Protein AF-A0A6A4IID0-F1 (afdb_monomer_lite)

Radius of gyration: 14.89 Å; chains: 1; bounding box: 34×40×40 Å

Organism: NCBI:txid1447944

Secondary structure (DSSP, 8-state):
----TT----HHHHHHHHHHHHHHHHTTT-SSHHHHHHHHHHHHHHHHT-TTT-SSHHHHHHHS-HHHHHHHHHHHHHHHHHHHHHT---TTHHHHHHHH-TTTT-SS------TTT-SHHHHSS-HHHHHHHHHHTT-

pLDDT: mean 85.98, std 15.21, range [37.66, 97.25]

InterPro domains:
  IPR021858 Fungal transcription factor [PF11951] (11-139)

Foldseek 3Di:
DDDPPPDDDDLVLLVVLLVVLVVCVVVVNDDDNVVSLVSLLVNLCVQQPPVVCAVHNVRSLVPDDPSSNLSNLSSLVSQLVCLQVVLHQGPCLVSLCVQQPVVVVDDDDPVPCPPSSASCVPNVDGSNVSNVSNVVSPD

Structure (mmCIF, N/CA/C/O backbone):
data_AF-A0A6A4IID0-F1
#
_entry.id   AF-A0A6A4IID0-F1
#
loop_
_atom_site.group_PDB
_atom_site.id
_atom_site.type_symbol
_atom_site.label_atom_id
_atom_site.label_alt_id
_atom_site.label_comp_id
_atom_site.label_asym_id
_atom_site.label_entity_id
_atom_site.label_seq_id
_atom_site.pdbx_PDB_ins_code
_atom_site.Cartn_x
_atom_site.Cartn_y
_atom_site.Cartn_z
_atom_site.occupancy
_atom_site.B_iso_or_equiv
_atom_site.auth_seq_id
_atom_site.auth_comp_id
_atom_site.auth_asym_id
_atom_site.auth_atom_id
_atom_site.pdbx_PDB_model_num
ATOM 1 N N . MET A 1 1 ? -18.180 17.993 6.860 1.00 37.66 1 MET A N 1
ATOM 2 C CA . MET A 1 1 ? -17.936 16.806 6.016 1.00 37.66 1 MET A CA 1
ATOM 3 C C . MET A 1 1 ? -17.150 17.266 4.793 1.00 37.66 1 MET A C 1
ATOM 5 O O . MET A 1 1 ? -17.739 17.821 3.877 1.00 37.66 1 MET A O 1
ATOM 9 N N . PHE A 1 2 ? -15.818 17.179 4.827 1.00 42.00 2 PHE A N 1
ATOM 10 C CA . PHE A 1 2 ? -14.989 17.537 3.670 1.00 42.00 2 PHE A CA 1
ATOM 11 C C . PHE A 1 2 ? -14.948 16.333 2.725 1.00 42.00 2 PHE A C 1
ATOM 13 O O . PHE A 1 2 ? -14.475 15.268 3.105 1.00 42.00 2 PHE A O 1
ATOM 20 N N . SER A 1 3 ? -15.504 16.489 1.525 1.00 43.28 3 SER A N 1
ATOM 21 C CA . SER A 1 3 ? -15.478 15.467 0.479 1.00 43.28 3 SER A CA 1
ATOM 22 C C . SER A 1 3 ? -14.137 15.539 -0.251 1.00 43.28 3 SER A C 1
ATOM 24 O O . SER A 1 3 ? -13.834 16.557 -0.872 1.00 43.28 3 SER A O 1
ATOM 26 N N . PHE A 1 4 ? -13.338 14.471 -0.200 1.00 56.44 4 PHE A N 1
ATOM 27 C CA . PHE A 1 4 ? -12.119 14.303 -1.005 1.00 56.44 4 PHE A CA 1
ATOM 28 C C . PHE A 1 4 ? -12.450 13.989 -2.476 1.00 56.44 4 PHE A C 1
ATOM 30 O O . PHE A 1 4 ? -11.931 13.050 -3.077 1.00 56.44 4 PHE A O 1
ATOM 37 N N . GLY A 1 5 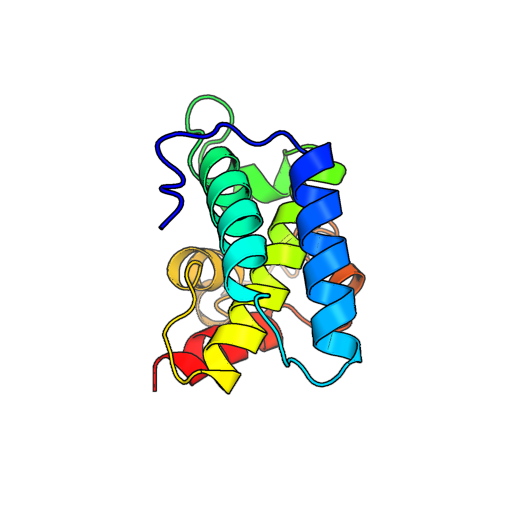? -13.359 14.758 -3.076 1.00 40.94 5 GLY A N 1
ATOM 38 C CA . GLY A 1 5 ? -13.707 14.617 -4.485 1.00 40.94 5 GLY A CA 1
ATOM 39 C C . GLY A 1 5 ? -12.483 14.867 -5.369 1.00 40.94 5 GLY A C 1
ATOM 40 O O . GLY A 1 5 ? -11.940 15.967 -5.356 1.00 40.94 5 GLY A O 1
ATOM 41 N N . LYS A 1 6 ? -12.055 13.840 -6.122 1.00 47.81 6 LYS A N 1
ATOM 42 C CA . LYS A 1 6 ? -11.009 13.872 -7.172 1.00 47.81 6 LYS A CA 1
ATOM 43 C C . LYS A 1 6 ? -9.793 14.767 -6.857 1.00 47.81 6 LYS A C 1
ATOM 45 O O . LYS A 1 6 ? -9.300 15.474 -7.735 1.00 47.81 6 LYS A O 1
ATOM 50 N N . GLN A 1 7 ? -9.273 14.740 -5.631 1.00 58.44 7 GLN A N 1
ATOM 51 C CA . GLN A 1 7 ? -8.002 15.406 -5.349 1.00 58.44 7 GLN A CA 1
ATOM 52 C C . GLN A 1 7 ? -6.852 14.538 -5.866 1.00 58.44 7 GLN A C 1
ATOM 54 O O . GLN A 1 7 ? -6.641 13.414 -5.416 1.00 58.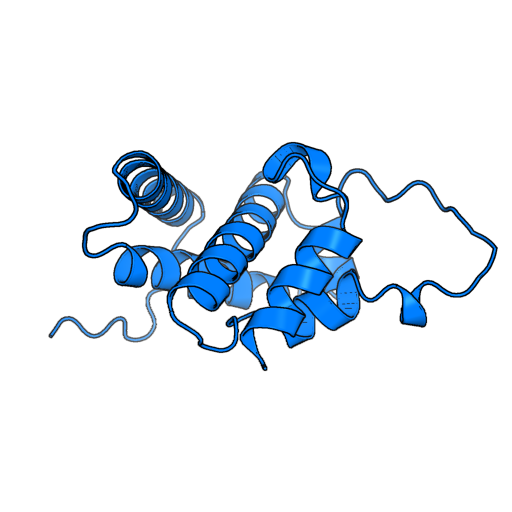44 7 GLN A O 1
ATOM 59 N N . ARG A 1 8 ? -6.119 15.061 -6.855 1.00 67.88 8 ARG A N 1
ATOM 60 C CA . ARG A 1 8 ? -4.809 14.528 -7.234 1.00 67.88 8 ARG A CA 1
ATOM 61 C C . ARG A 1 8 ? -3.809 14.977 -6.176 1.00 67.88 8 ARG A C 1
ATOM 63 O O . ARG A 1 8 ? -3.410 16.138 -6.164 1.00 67.88 8 ARG A O 1
ATOM 70 N N . PHE A 1 9 ? -3.443 14.068 -5.284 1.00 84.12 9 PHE A N 1
ATOM 71 C CA . PHE A 1 9 ? -2.345 14.285 -4.350 1.00 84.12 9 PHE A CA 1
ATOM 72 C C . PHE A 1 9 ? -1.011 14.082 -5.068 1.00 84.12 9 PHE A C 1
ATOM 74 O O . PHE A 1 9 ? -0.909 13.234 -5.956 1.00 84.12 9 PHE A O 1
ATOM 81 N N . ASN A 1 10 ? -0.006 14.875 -4.706 1.00 91.00 10 ASN A N 1
ATOM 82 C CA . ASN A 1 10 ? 1.370 14.632 -5.122 1.00 91.00 10 ASN A CA 1
ATOM 83 C C . ASN A 1 10 ? 2.088 13.748 -4.087 1.00 91.00 10 ASN A C 1
ATOM 85 O O . ASN A 1 10 ? 1.547 13.408 -3.030 1.00 91.00 10 ASN A O 1
ATOM 89 N N . ASP A 1 11 ? 3.306 13.355 -4.423 1.00 91.31 11 ASP A N 1
ATOM 90 C CA . ASP A 1 11 ? 4.191 12.550 -3.586 1.00 91.31 11 ASP A CA 1
ATOM 91 C C . ASP A 1 11 ? 4.525 13.231 -2.247 1.00 91.31 11 ASP A C 1
ATOM 93 O O . ASP A 1 11 ? 4.466 12.580 -1.207 1.00 91.31 11 ASP A O 1
ATOM 97 N N . ASP A 1 12 ? 4.809 14.537 -2.242 1.00 93.19 12 ASP A N 1
ATOM 98 C CA . ASP A 1 12 ? 5.132 15.303 -1.026 1.00 93.19 12 ASP A CA 1
ATOM 99 C C . ASP A 1 12 ? 3.973 15.352 -0.025 1.00 93.19 12 ASP A C 1
ATOM 101 O O . ASP A 1 12 ? 4.151 15.057 1.158 1.00 93.19 12 ASP A O 1
ATOM 105 N N . ALA A 1 13 ? 2.765 15.680 -0.490 1.00 92.44 13 ALA A N 1
ATOM 106 C CA . ALA A 1 13 ? 1.576 15.697 0.357 1.00 92.44 13 ALA A CA 1
ATOM 107 C C . ALA A 1 13 ? 1.265 14.299 0.905 1.00 92.44 13 ALA A C 1
ATOM 109 O O . ALA A 1 13 ? 0.836 14.158 2.050 1.00 92.44 13 ALA A O 1
ATOM 110 N N . THR A 1 14 ? 1.517 13.262 0.105 1.00 94.56 14 THR A N 1
ATOM 111 C CA . THR A 1 14 ? 1.307 11.878 0.528 1.00 94.56 14 THR A CA 1
ATOM 112 C C . THR A 1 14 ? 2.330 11.444 1.580 1.00 94.56 14 THR A C 1
ATOM 114 O O . THR A 1 14 ? 1.951 10.834 2.576 1.00 94.56 14 THR A O 1
ATOM 117 N N . LEU A 1 15 ? 3.606 11.814 1.438 1.00 94.94 15 LEU A N 1
ATOM 118 C CA . LEU A 1 15 ? 4.619 11.582 2.476 1.00 94.94 15 LEU A CA 1
ATOM 119 C C . LEU A 1 15 ? 4.308 12.321 3.778 1.00 94.94 15 LEU A C 1
ATOM 121 O O . LEU A 1 15 ? 4.499 11.764 4.862 1.00 94.94 15 LEU A O 1
ATOM 125 N N . ALA A 1 16 ? 3.803 13.553 3.685 1.00 95.50 16 ALA A N 1
ATOM 126 C CA . ALA A 1 16 ? 3.347 14.292 4.856 1.00 95.50 16 ALA A CA 1
ATOM 127 C C . ALA A 1 16 ? 2.195 13.548 5.551 1.00 95.50 16 ALA A C 1
ATOM 129 O O . ALA A 1 16 ? 2.230 13.369 6.767 1.00 95.50 16 ALA A O 1
ATOM 130 N N . ALA A 1 17 ? 1.224 13.034 4.788 1.00 95.19 17 ALA A N 1
ATOM 131 C CA . ALA A 1 17 ? 0.132 12.227 5.329 1.00 95.19 17 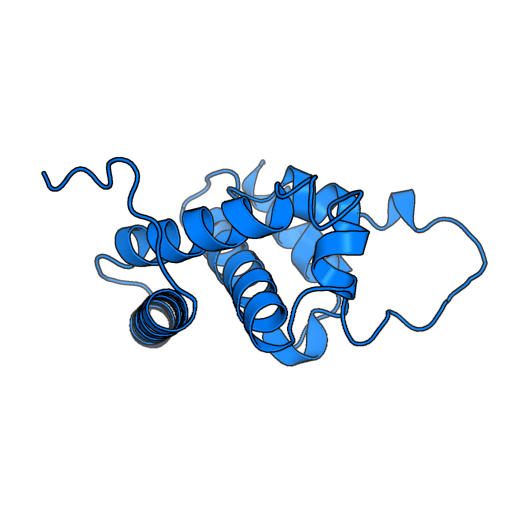ALA A CA 1
ATOM 132 C C . ALA A 1 17 ? 0.640 10.943 6.011 1.00 95.19 17 ALA A C 1
ATOM 134 O O . ALA A 1 17 ? 0.237 10.659 7.135 1.00 95.19 17 ALA A O 1
ATOM 135 N N . LEU A 1 18 ? 1.571 10.209 5.389 1.00 95.69 18 LEU A N 1
ATOM 136 C CA . LEU A 1 18 ? 2.190 9.022 5.995 1.00 95.69 18 LEU A CA 1
ATOM 137 C C . LEU A 1 18 ? 2.929 9.357 7.294 1.00 95.69 18 LEU A C 1
ATOM 139 O O . LEU A 1 18 ? 2.819 8.622 8.270 1.00 95.69 18 LEU A O 1
ATOM 143 N N . THR A 1 19 ? 3.632 10.490 7.339 1.00 94.75 19 THR A N 1
ATOM 144 C CA . THR A 1 19 ? 4.286 10.968 8.565 1.00 94.75 19 THR A CA 1
ATOM 145 C C . THR A 1 19 ? 3.268 11.222 9.675 1.00 94.75 19 THR A C 1
ATOM 147 O O . THR A 1 19 ? 3.480 10.803 10.809 1.00 94.75 19 THR A O 1
ATOM 150 N N . VAL A 1 20 ? 2.136 11.855 9.354 1.00 94.12 20 VAL A N 1
ATOM 151 C CA . VAL A 1 20 ? 1.053 12.082 10.321 1.00 94.12 20 VAL A CA 1
ATOM 152 C C . VAL A 1 20 ? 0.480 10.754 10.831 1.00 94.12 20 VAL A C 1
ATOM 154 O O . VAL A 1 20 ? 0.299 10.597 12.037 1.00 94.12 20 VAL A O 1
ATOM 157 N N . ILE A 1 21 ? 0.264 9.762 9.962 1.00 93.62 21 ILE A N 1
ATOM 158 C CA . ILE A 1 21 ? -0.177 8.421 10.391 1.00 93.62 21 ILE A CA 1
ATOM 159 C C . ILE A 1 21 ? 0.834 7.804 11.362 1.00 93.62 21 ILE A C 1
ATOM 161 O O . ILE A 1 21 ? 0.428 7.310 12.411 1.00 93.62 21 ILE A O 1
ATOM 165 N N . SER A 1 22 ? 2.137 7.886 11.068 1.00 91.62 22 SER A N 1
ATOM 166 C CA . SER A 1 22 ? 3.188 7.403 11.973 1.00 91.62 22 SER A CA 1
ATOM 167 C C . SER A 1 22 ? 3.096 8.048 13.355 1.00 91.62 22 SER A C 1
ATOM 169 O O . SER A 1 22 ? 3.235 7.352 14.356 1.00 91.62 22 SER A O 1
ATOM 171 N N . THR A 1 23 ? 2.830 9.359 13.433 1.00 92.38 23 THR A N 1
ATOM 172 C CA . THR A 1 23 ? 2.685 10.036 14.734 1.00 92.38 23 THR A CA 1
ATOM 173 C C . THR A 1 23 ? 1.520 9.478 15.547 1.00 92.38 23 THR A C 1
ATOM 175 O O . THR A 1 23 ? 1.702 9.193 16.725 1.00 92.38 23 THR A O 1
ATOM 178 N N . PHE A 1 24 ? 0.368 9.223 14.915 1.00 91.12 24 PHE A N 1
ATOM 179 C CA . PHE A 1 24 ? -0.761 8.578 15.587 1.00 91.12 24 PHE A CA 1
ATOM 180 C C . PHE A 1 24 ? -0.449 7.138 15.988 1.00 91.12 24 PHE A C 1
ATOM 182 O O . PHE A 1 24 ? -0.781 6.736 17.096 1.00 91.12 24 PHE A O 1
ATOM 189 N N . LEU A 1 25 ? 0.208 6.361 15.121 1.00 86.00 25 LEU A N 1
ATOM 190 C CA . LEU A 1 25 ? 0.580 4.975 15.412 1.00 86.00 25 LEU A CA 1
ATOM 191 C C . LEU A 1 25 ? 1.479 4.882 16.654 1.00 86.00 25 LEU A C 1
ATOM 193 O O . LEU A 1 25 ? 1.243 4.039 17.518 1.00 86.00 25 LEU A O 1
ATOM 197 N N . PHE A 1 26 ? 2.478 5.763 16.765 1.00 83.62 26 PHE A N 1
ATOM 198 C CA . PHE A 1 26 ? 3.373 5.806 17.924 1.00 83.62 26 PHE A CA 1
ATOM 199 C C . PHE A 1 26 ? 2.712 6.357 19.193 1.00 83.62 26 PHE A C 1
ATOM 201 O O . PHE A 1 26 ? 3.172 6.041 20.287 1.00 83.62 26 PHE A O 1
ATOM 208 N N . ASP A 1 27 ? 1.611 7.100 19.064 1.00 87.12 27 ASP A N 1
ATOM 209 C CA . ASP A 1 27 ? 0.774 7.567 20.179 1.00 87.12 27 ASP A CA 1
ATOM 210 C C . ASP A 1 27 ? -0.377 6.589 20.512 1.00 87.12 27 ASP A C 1
ATOM 212 O O . ASP A 1 27 ? -1.408 6.951 21.076 1.00 87.12 27 ASP A O 1
ATOM 216 N N . GLY A 1 28 ? -0.238 5.312 20.132 1.00 82.38 28 GLY A N 1
ATOM 217 C CA . GLY A 1 28 ? -1.212 4.261 20.449 1.00 82.38 28 GLY A CA 1
ATOM 218 C C . GLY A 1 28 ? -2.409 4.172 19.496 1.00 82.38 28 GLY A C 1
ATOM 219 O O . GLY A 1 28 ? -3.385 3.488 19.799 1.00 82.38 28 GLY A O 1
ATOM 220 N N . GLY A 1 29 ? -2.350 4.833 18.340 1.00 80.75 29 GLY A N 1
ATOM 221 C CA . GLY A 1 29 ? -3.326 4.706 17.254 1.00 80.75 29 GLY A CA 1
ATOM 222 C C . GLY A 1 29 ? -4.624 5.494 17.451 1.00 80.75 29 GLY A C 1
ATOM 223 O O . GLY A 1 29 ? -5.598 5.248 16.736 1.00 80.75 29 GLY A O 1
ATOM 224 N N . GLN A 1 30 ? -4.670 6.430 18.402 1.00 82.38 30 GLN A N 1
ATOM 225 C CA . GLN A 1 30 ? -5.836 7.291 18.612 1.00 82.38 30 GLN A CA 1
ATOM 226 C C . GLN A 1 30 ? -5.772 8.543 17.732 1.00 82.38 30 GLN A C 1
ATOM 228 O O . GLN A 1 30 ? -4.717 9.144 17.586 1.00 82.38 30 GLN A O 1
ATOM 233 N N . GLY A 1 31 ? -6.906 8.960 17.161 1.00 85.88 31 GLY A N 1
ATOM 234 C CA . GLY A 1 31 ? -7.010 10.172 16.340 1.00 85.88 31 GLY A CA 1
ATOM 235 C C . GLY A 1 31 ? -7.603 9.923 14.953 1.00 85.88 31 GLY A C 1
ATOM 236 O O . GLY A 1 31 ? -8.062 8.827 14.648 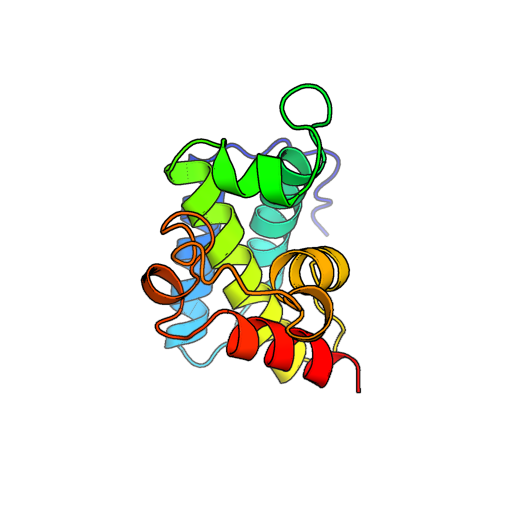1.00 85.88 31 GLY A O 1
ATOM 237 N N . ASP A 1 32 ? -7.595 10.958 14.110 1.00 88.50 32 ASP A N 1
ATOM 238 C CA . ASP A 1 32 ? -8.167 10.944 12.749 1.00 88.50 32 ASP A CA 1
ATOM 239 C C . ASP A 1 32 ? -7.154 10.423 11.710 1.00 88.50 32 ASP A C 1
ATOM 241 O O . ASP A 1 32 ? -6.931 11.028 10.658 1.00 88.50 32 ASP A O 1
ATOM 245 N N . TRP A 1 33 ? -6.466 9.320 12.020 1.00 92.44 33 TRP A N 1
ATOM 246 C CA . TRP A 1 33 ? -5.463 8.734 11.125 1.00 92.44 33 TRP A CA 1
ATOM 247 C C . TRP A 1 33 ? -6.092 8.164 9.848 1.00 92.44 33 TRP A C 1
ATOM 249 O O . TRP A 1 33 ? -5.440 8.173 8.802 1.00 92.44 33 TRP A O 1
ATOM 259 N N . GLN A 1 34 ? -7.360 7.728 9.889 1.00 92.50 34 GLN A N 1
ATOM 260 C CA . GLN A 1 34 ? -8.061 7.147 8.735 1.00 92.50 34 GLN A CA 1
ATOM 261 C C . GLN A 1 34 ? -8.104 8.125 7.561 1.00 92.50 34 GLN A C 1
ATOM 263 O O . GLN A 1 34 ? -7.889 7.744 6.409 1.00 92.50 34 GLN A O 1
ATOM 268 N N . ARG A 1 35 ? -8.340 9.407 7.856 1.00 92.62 35 ARG A N 1
ATOM 269 C CA . ARG A 1 35 ? -8.367 10.472 6.857 1.00 92.62 35 ARG A CA 1
ATOM 270 C C . ARG A 1 35 ? -7.045 10.588 6.101 1.00 92.62 35 ARG A C 1
ATOM 272 O O . ARG A 1 35 ? -7.041 10.774 4.885 1.00 92.62 35 ARG A O 1
ATOM 279 N N . TRP A 1 36 ? -5.930 10.489 6.814 1.00 94.69 36 TRP A N 1
ATOM 280 C CA . TRP A 1 36 ? -4.594 10.572 6.228 1.00 94.69 36 TRP A CA 1
ATOM 281 C C . TRP A 1 36 ? -4.227 9.290 5.486 1.00 94.69 36 TRP A C 1
ATOM 283 O O . TRP A 1 36 ? -3.640 9.359 4.406 1.00 94.69 36 TRP A O 1
ATOM 293 N N . LEU A 1 37 ? -4.653 8.129 5.995 1.00 95.25 37 LEU A N 1
ATOM 294 C CA . LEU A 1 37 ? -4.502 6.860 5.288 1.00 95.25 37 LEU A CA 1
ATOM 295 C C . LEU A 1 37 ? -5.229 6.892 3.942 1.00 95.25 37 LEU A C 1
ATOM 297 O O . LEU A 1 37 ? -4.669 6.462 2.939 1.00 95.25 37 LEU A O 1
ATOM 301 N N . GLN A 1 38 ? -6.422 7.485 3.880 1.00 94.94 38 GLN A N 1
ATOM 302 C CA . GLN A 1 38 ? -7.172 7.613 2.631 1.00 94.94 38 GLN A CA 1
ATOM 303 C C . GLN A 1 38 ? -6.410 8.409 1.555 1.00 94.94 38 GLN A C 1
ATOM 305 O O . GLN A 1 38 ? -6.471 8.053 0.378 1.00 94.94 38 GLN A O 1
ATOM 310 N N . VAL A 1 39 ? -5.660 9.450 1.936 1.00 95.31 39 VAL A N 1
ATOM 311 C CA . VAL A 1 39 ? -4.801 10.212 1.007 1.00 95.31 39 VAL A CA 1
ATOM 312 C C . VAL A 1 39 ? -3.754 9.294 0.376 1.00 95.31 39 VAL A C 1
ATOM 314 O O . VAL A 1 39 ? -3.613 9.262 -0.849 1.00 95.31 39 VAL A O 1
ATOM 317 N N . ALA A 1 40 ? -3.071 8.506 1.208 1.00 96.56 40 ALA A N 1
ATOM 318 C CA . ALA A 1 40 ? -2.057 7.562 0.760 1.00 96.56 40 ALA A CA 1
ATOM 319 C C . ALA A 1 40 ? -2.652 6.439 -0.102 1.00 96.56 40 ALA A C 1
ATOM 321 O O . ALA A 1 40 ? -2.131 6.150 -1.177 1.00 96.56 40 ALA A O 1
ATOM 322 N N . VAL A 1 41 ? -3.811 5.899 0.287 1.00 96.19 41 VAL A N 1
ATOM 323 C CA . VAL A 1 41 ? -4.550 4.891 -0.487 1.00 96.19 41 VAL A CA 1
ATOM 324 C C . VAL A 1 41 ? -4.900 5.407 -1.884 1.00 96.19 41 VAL A C 1
ATOM 326 O O . VAL A 1 41 ? -4.692 4.701 -2.871 1.00 96.19 41 VAL A O 1
ATOM 329 N N . ILE A 1 42 ? -5.415 6.636 -1.998 1.00 95.75 42 ILE A N 1
ATOM 330 C CA . ILE A 1 42 ? -5.768 7.241 -3.292 1.00 95.75 42 ILE A CA 1
ATOM 331 C C . ILE A 1 42 ? -4.517 7.415 -4.158 1.00 95.75 42 ILE A C 1
ATOM 333 O O . ILE A 1 42 ? -4.528 7.056 -5.336 1.00 95.75 42 ILE A O 1
ATOM 337 N N . TYR A 1 43 ? -3.437 7.949 -3.588 1.00 96.12 43 TYR A N 1
ATOM 338 C CA . TYR A 1 43 ? -2.188 8.166 -4.311 1.00 96.12 43 TYR A CA 1
ATOM 339 C C . TYR A 1 43 ? -1.575 6.851 -4.814 1.00 96.12 43 TYR A C 1
ATOM 341 O O . TYR A 1 43 ? -1.295 6.720 -6.006 1.00 96.12 43 TYR A O 1
ATOM 349 N N . SER A 1 44 ? -1.442 5.847 -3.943 1.00 97.25 44 SER A N 1
ATOM 350 C CA . SER A 1 44 ? -0.904 4.534 -4.307 1.00 97.25 44 SER A CA 1
ATOM 351 C C . SER A 1 44 ? -1.768 3.830 -5.351 1.00 97.25 44 SER A C 1
ATOM 353 O O . SER A 1 44 ? -1.226 3.287 -6.312 1.00 97.25 44 SER A O 1
ATOM 355 N N . ASN A 1 45 ? -3.100 3.902 -5.244 1.00 96.50 45 ASN A N 1
ATOM 356 C CA . ASN A 1 45 ? -3.996 3.354 -6.266 1.00 96.50 45 ASN A CA 1
ATOM 357 C C . ASN A 1 45 ? -3.837 4.035 -7.627 1.00 96.50 45 ASN A C 1
ATOM 359 O O . ASN A 1 45 ? -3.934 3.357 -8.648 1.00 96.50 45 ASN A O 1
ATOM 363 N N . ASN A 1 46 ? -3.584 5.346 -7.672 1.00 95.44 46 ASN A N 1
ATOM 364 C CA . ASN A 1 46 ? -3.361 6.037 -8.943 1.00 95.44 46 ASN A CA 1
ATOM 365 C C . ASN A 1 46 ? -2.113 5.512 -9.663 1.00 95.44 46 ASN A C 1
ATOM 367 O O . ASN A 1 46 ? -2.140 5.381 -10.880 1.00 95.44 46 ASN A O 1
ATOM 371 N N . ILE A 1 47 ? -1.050 5.181 -8.925 1.00 96.12 47 ILE A N 1
ATOM 372 C CA . ILE A 1 47 ? 0.184 4.629 -9.503 1.00 96.12 47 ILE A CA 1
ATOM 373 C C . ILE A 1 47 ? -0.017 3.166 -9.895 1.00 96.12 47 ILE A C 1
ATOM 375 O O . ILE A 1 47 ? 0.257 2.784 -11.030 1.00 96.12 47 ILE A O 1
ATOM 379 N N . LEU A 1 48 ? -0.544 2.353 -8.976 1.00 96.44 48 LEU A N 1
ATOM 380 C CA . LEU A 1 48 ? -0.741 0.915 -9.177 1.00 96.44 48 LEU A CA 1
ATOM 381 C C . LEU A 1 48 ? -1.701 0.601 -10.329 1.00 96.44 48 LEU A C 1
ATOM 383 O O . LEU A 1 48 ? -1.591 -0.465 -10.932 1.00 96.44 48 LEU A O 1
ATOM 387 N N . ASN A 1 49 ? -2.634 1.502 -10.646 1.00 96.00 49 ASN A N 1
ATOM 388 C CA . ASN A 1 49 ? -3.591 1.343 -11.742 1.00 96.00 49 ASN A CA 1
ATOM 389 C C . ASN A 1 49 ? -3.217 2.133 -13.011 1.00 96.00 49 ASN A C 1
ATOM 391 O O . ASN A 1 49 ? -3.991 2.120 -13.970 1.00 96.00 49 ASN A O 1
ATOM 395 N N . ASP A 1 50 ? -2.055 2.797 -13.065 1.00 95.31 50 ASP A N 1
ATOM 396 C CA . ASP A 1 50 ? -1.609 3.508 -14.269 1.00 95.31 50 ASP A CA 1
ATOM 397 C C . ASP A 1 50 ? -1.098 2.528 -15.334 1.00 95.31 50 ASP A C 1
ATOM 399 O O . ASP A 1 50 ? 0.095 2.238 -15.445 1.00 95.31 50 ASP A O 1
ATOM 403 N N . ARG A 1 51 ? -2.031 2.022 -16.147 1.00 95.19 51 ARG A N 1
ATOM 404 C CA . ARG A 1 51 ? -1.747 1.085 -17.244 1.00 95.19 51 ARG A CA 1
ATOM 405 C C . ARG A 1 51 ? -1.031 1.715 -18.440 1.00 95.19 51 ARG A C 1
ATOM 407 O O . ARG A 1 51 ? -0.606 0.986 -19.329 1.00 95.19 51 ARG A O 1
ATOM 414 N N . ASN A 1 52 ? -0.878 3.043 -18.471 1.00 96.62 52 ASN A N 1
ATOM 415 C CA . ASN A 1 52 ? -0.056 3.703 -19.487 1.00 96.62 52 ASN A CA 1
ATOM 416 C C . ASN A 1 52 ? 1.430 3.661 -19.111 1.00 96.62 52 ASN A C 1
ATOM 418 O O . ASN A 1 52 ? 2.279 3.658 -19.999 1.00 96.62 52 ASN A O 1
ATOM 422 N N . ARG A 1 53 ? 1.739 3.650 -17.805 1.00 96.06 53 ARG A N 1
ATOM 423 C CA . ARG A 1 53 ? 3.110 3.569 -17.278 1.00 96.06 53 ARG A CA 1
ATOM 424 C C . ARG A 1 53 ? 3.560 2.133 -17.021 1.00 96.06 53 ARG A C 1
ATOM 426 O O . ARG A 1 53 ? 4.730 1.841 -17.242 1.00 96.06 53 ARG A O 1
ATOM 433 N N . PHE A 1 54 ? 2.658 1.267 -16.553 1.00 96.75 54 PHE A N 1
ATOM 434 C CA . PHE A 1 54 ? 3.004 -0.066 -16.052 1.00 96.75 54 PHE A CA 1
ATOM 435 C C . PHE A 1 54 ? 2.032 -1.141 -16.529 1.00 96.75 54 PHE A C 1
ATOM 437 O O . PHE A 1 54 ? 0.822 -0.926 -16.608 1.00 96.75 54 PHE A O 1
ATOM 444 N N . ARG A 1 55 ? 2.548 -2.339 -16.793 1.00 94.19 55 ARG A N 1
ATOM 445 C CA . ARG A 1 55 ? 1.763 -3.478 -17.278 1.00 94.19 55 ARG A CA 1
ATOM 446 C C . ARG A 1 55 ? 0.812 -4.033 -16.216 1.00 94.19 55 ARG A C 1
ATOM 448 O O . ARG A 1 55 ? -0.353 -4.300 -16.510 1.00 94.19 55 ARG A O 1
ATOM 455 N N . ASP A 1 56 ? 1.307 -4.222 -15.000 1.00 93.19 56 ASP A N 1
ATOM 456 C CA . ASP A 1 56 ? 0.584 -4.815 -13.874 1.00 93.19 56 ASP A CA 1
ATOM 457 C C . ASP A 1 56 ? 1.097 -4.259 -12.531 1.00 93.19 56 ASP A C 1
ATOM 459 O O . ASP A 1 56 ? 1.879 -3.308 -12.499 1.00 93.19 56 ASP A O 1
ATOM 463 N N . TYR A 1 57 ? 0.607 -4.799 -11.410 1.00 93.81 57 TYR A N 1
ATOM 464 C CA . TYR A 1 57 ? 0.990 -4.329 -10.077 1.00 93.81 57 TYR A CA 1
ATOM 465 C C . TYR A 1 57 ? 2.449 -4.627 -9.732 1.00 93.81 57 TYR A C 1
ATOM 467 O O . TYR A 1 57 ? 3.097 -3.805 -9.086 1.00 93.81 57 TYR A O 1
ATOM 475 N N . CYS A 1 58 ? 2.970 -5.774 -10.172 1.00 91.75 58 CYS A N 1
ATOM 476 C CA . CYS A 1 58 ? 4.359 -6.150 -9.938 1.00 91.75 58 CYS A CA 1
ATOM 477 C C . CYS A 1 58 ? 5.287 -5.191 -10.688 1.00 91.75 58 CYS A C 1
ATOM 479 O O . CYS A 1 58 ? 6.165 -4.575 -10.085 1.00 91.75 58 CYS A O 1
ATOM 481 N N . ASP A 1 59 ? 5.008 -4.972 -11.974 1.00 93.19 59 ASP A N 1
ATOM 482 C CA . ASP A 1 59 ? 5.716 -4.014 -12.819 1.00 93.19 59 ASP A CA 1
ATOM 483 C C . ASP A 1 59 ? 5.662 -2.589 -12.243 1.00 93.19 59 ASP A C 1
ATOM 485 O O . ASP A 1 59 ? 6.683 -1.904 -12.179 1.00 93.19 59 ASP A O 1
ATOM 489 N N . ALA A 1 60 ? 4.504 -2.164 -11.725 1.00 95.69 60 ALA A N 1
ATOM 490 C CA . ALA A 1 60 ? 4.350 -0.856 -11.093 1.00 95.69 60 ALA A CA 1
ATOM 491 C C . ALA A 1 60 ? 5.255 -0.678 -9.866 1.00 95.69 60 ALA A C 1
ATOM 493 O O . ALA A 1 60 ? 5.942 0.336 -9.753 1.00 95.69 60 ALA A O 1
ATOM 494 N N . VAL A 1 61 ? 5.305 -1.650 -8.949 1.00 94.12 61 VAL A N 1
ATOM 495 C CA . VAL A 1 61 ? 6.163 -1.550 -7.752 1.00 94.12 61 VAL A CA 1
ATOM 496 C C . VAL A 1 61 ? 7.646 -1.653 -8.122 1.00 94.12 61 VAL A C 1
ATOM 498 O O . VAL A 1 61 ? 8.481 -0.955 -7.541 1.00 94.12 61 VAL A O 1
ATOM 501 N N . MET A 1 62 ? 7.985 -2.472 -9.117 1.00 92.25 62 MET A N 1
ATOM 502 C CA . MET A 1 62 ? 9.358 -2.638 -9.594 1.00 92.25 62 MET A CA 1
ATOM 503 C C . MET A 1 62 ? 9.901 -1.371 -10.255 1.00 92.25 62 MET A C 1
ATOM 505 O O . MET A 1 62 ? 11.003 -0.934 -9.916 1.00 92.25 62 MET A O 1
ATOM 509 N N . ASN A 1 63 ? 9.117 -0.758 -11.143 1.00 94.12 63 ASN A N 1
ATOM 510 C CA . ASN A 1 63 ? 9.596 0.260 -12.078 1.00 94.12 63 AS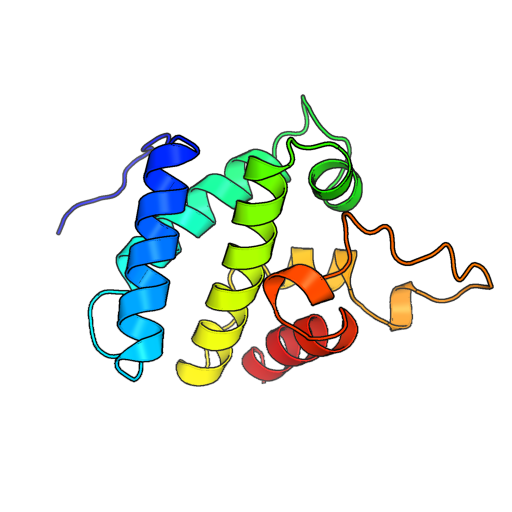N A CA 1
ATOM 511 C C . ASN A 1 63 ? 9.122 1.692 -11.772 1.00 94.12 63 ASN A C 1
ATOM 513 O O . ASN A 1 63 ? 9.502 2.622 -12.485 1.00 94.12 63 ASN A O 1
ATOM 517 N N . CYS A 1 64 ? 8.323 1.913 -10.723 1.00 95.38 64 CYS A N 1
ATOM 518 C CA . CYS A 1 64 ? 8.068 3.267 -10.223 1.00 95.38 64 CYS A CA 1
ATOM 519 C C . CYS A 1 64 ? 9.324 3.894 -9.592 1.00 95.38 64 CYS A C 1
ATOM 521 O O . CYS A 1 64 ? 10.329 3.224 -9.341 1.00 95.38 64 CYS A O 1
ATOM 523 N N . SER A 1 65 ? 9.275 5.204 -9.342 1.00 95.69 65 SER A N 1
ATOM 524 C CA . SER A 1 65 ? 10.367 5.895 -8.650 1.00 95.69 65 SER A CA 1
ATOM 525 C C . SER A 1 65 ? 10.538 5.386 -7.214 1.00 95.69 65 SER A C 1
ATOM 527 O O . SER A 1 65 ? 9.585 4.921 -6.590 1.00 95.69 65 SER A O 1
ATOM 529 N N . ASP A 1 66 ? 11.734 5.530 -6.640 1.00 94.31 66 ASP A N 1
ATOM 530 C CA . ASP A 1 66 ? 12.012 5.065 -5.271 1.00 94.31 66 ASP A CA 1
ATOM 531 C C . ASP A 1 66 ? 11.068 5.685 -4.230 1.00 94.31 66 ASP A C 1
ATOM 533 O O . ASP A 1 66 ? 10.641 5.018 -3.286 1.00 94.31 66 ASP A O 1
ATOM 537 N N . LYS A 1 67 ? 10.689 6.951 -4.435 1.00 95.25 67 LYS A N 1
ATOM 538 C CA . LYS A 1 67 ? 9.750 7.677 -3.575 1.00 95.25 67 LYS A CA 1
ATOM 539 C C . LYS A 1 67 ? 8.326 7.133 -3.694 1.00 95.25 67 LYS A C 1
ATOM 541 O O . LYS A 1 67 ? 7.693 6.874 -2.674 1.00 95.25 67 LYS A O 1
ATOM 546 N N . GLU A 1 68 ? 7.840 6.913 -4.916 1.00 96.44 68 GLU A N 1
ATOM 547 C CA . GLU A 1 68 ? 6.546 6.258 -5.163 1.00 96.44 68 GLU A CA 1
ATOM 548 C C . GLU A 1 68 ? 6.517 4.860 -4.535 1.00 96.44 68 GLU A C 1
ATOM 550 O O . GLU A 1 68 ? 5.565 4.514 -3.834 1.00 96.44 68 GLU A O 1
ATOM 555 N N . ARG A 1 69 ? 7.592 4.085 -4.715 1.00 95.81 69 ARG A N 1
ATOM 556 C CA . ARG A 1 69 ? 7.736 2.739 -4.157 1.00 95.81 69 ARG A CA 1
ATOM 557 C C . ARG A 1 69 ? 7.676 2.748 -2.635 1.00 95.81 69 ARG A C 1
ATOM 559 O O . ARG A 1 69 ? 6.950 1.951 -2.043 1.00 95.81 69 ARG A O 1
ATOM 566 N N . PHE A 1 70 ? 8.412 3.659 -2.001 1.00 95.19 70 PHE A N 1
ATOM 567 C CA . PHE A 1 70 ? 8.382 3.835 -0.552 1.00 95.19 70 PHE A CA 1
ATOM 568 C C . PHE A 1 70 ? 6.972 4.178 -0.058 1.00 95.19 70 PHE A C 1
ATOM 570 O O . PHE A 1 70 ? 6.492 3.552 0.889 1.00 95.19 70 PHE A O 1
ATOM 577 N N . ILE A 1 71 ? 6.282 5.111 -0.723 1.00 96.81 71 ILE A N 1
ATOM 578 C CA . ILE A 1 71 ? 4.905 5.489 -0.382 1.00 96.81 71 ILE A CA 1
ATOM 579 C C . ILE A 1 71 ? 3.970 4.282 -0.491 1.00 96.81 71 ILE A C 1
ATOM 581 O O . ILE A 1 71 ? 3.239 3.999 0.455 1.00 96.81 71 ILE A O 1
ATOM 585 N N . ILE A 1 72 ? 4.007 3.547 -1.607 1.00 96.81 72 ILE A N 1
ATOM 586 C CA . ILE A 1 72 ? 3.149 2.374 -1.837 1.00 96.81 72 ILE A CA 1
ATOM 587 C C . ILE A 1 72 ? 3.352 1.329 -0.740 1.00 96.81 72 ILE A C 1
ATOM 589 O O . ILE A 1 72 ? 2.390 0.912 -0.099 1.00 96.81 72 ILE A O 1
ATOM 593 N N . LYS A 1 73 ? 4.603 0.952 -0.470 1.00 95.69 73 LYS A N 1
ATOM 594 C CA . LYS A 1 73 ? 4.925 -0.080 0.524 1.00 95.69 73 LYS A CA 1
ATOM 595 C C . LYS A 1 73 ? 4.553 0.358 1.940 1.00 95.69 73 LYS A C 1
ATOM 597 O O . LYS A 1 73 ? 3.967 -0.415 2.690 1.00 95.69 73 LYS A O 1
ATOM 602 N N . THR A 1 74 ? 4.818 1.612 2.295 1.00 95.88 74 THR A N 1
ATOM 603 C CA . THR A 1 74 ? 4.420 2.152 3.606 1.00 95.88 74 THR A CA 1
ATOM 604 C C . THR A 1 74 ? 2.896 2.196 3.744 1.00 95.88 74 THR A C 1
ATOM 606 O O . THR A 1 74 ? 2.355 1.917 4.810 1.00 95.88 74 THR A O 1
ATOM 609 N N . THR A 1 75 ? 2.184 2.469 2.650 1.00 96.69 75 THR A N 1
ATOM 610 C CA . THR A 1 75 ? 0.718 2.446 2.630 1.00 96.69 75 THR A CA 1
ATOM 611 C C . THR A 1 75 ? 0.181 1.029 2.811 1.00 96.69 75 THR A C 1
ATOM 613 O O . THR A 1 75 ? -0.716 0.844 3.626 1.00 96.69 75 THR A O 1
ATOM 616 N N . PHE A 1 76 ? 0.747 0.021 2.132 1.00 95.50 76 PHE A N 1
ATOM 617 C CA . PHE A 1 76 ? 0.379 -1.386 2.355 1.00 95.50 76 PHE A CA 1
ATOM 618 C C . PHE A 1 76 ? 0.539 -1.782 3.819 1.00 95.50 76 PHE A C 1
ATOM 620 O O . PHE A 1 76 ? -0.327 -2.459 4.370 1.00 95.50 76 PHE A O 1
ATOM 627 N N . TRP A 1 77 ? 1.620 -1.331 4.457 1.00 93.94 77 TRP A N 1
ATOM 628 C CA . TRP A 1 77 ? 1.853 -1.597 5.868 1.00 93.94 77 TRP A CA 1
ATOM 629 C C . TRP A 1 77 ? 0.769 -0.993 6.762 1.00 93.94 77 TRP A C 1
ATOM 631 O O . TRP A 1 77 ? 0.119 -1.714 7.519 1.00 93.94 77 TRP A O 1
ATOM 641 N N . PHE A 1 78 ? 0.546 0.319 6.659 1.00 94.19 78 PHE A N 1
ATOM 642 C CA . PHE A 1 78 ? -0.438 0.999 7.499 1.00 94.19 78 PHE A CA 1
ATOM 643 C C . PHE A 1 78 ? -1.859 0.509 7.252 1.00 94.19 78 PHE A C 1
ATOM 645 O O . PHE A 1 78 ? -2.597 0.325 8.214 1.00 94.19 78 PHE A O 1
ATOM 652 N N . ASP A 1 79 ? -2.220 0.241 5.999 1.00 94.88 79 ASP A N 1
ATOM 653 C CA . ASP A 1 79 ? -3.504 -0.357 5.643 1.00 94.88 79 ASP A CA 1
ATOM 654 C C . ASP A 1 79 ? -3.661 -1.750 6.268 1.00 94.88 79 ASP A C 1
ATOM 656 O O . ASP A 1 79 ? -4.694 -2.043 6.861 1.00 94.88 79 ASP A O 1
ATOM 660 N N . SER A 1 80 ? -2.611 -2.578 6.248 1.00 92.56 80 SER A N 1
ATOM 661 C CA . SER A 1 80 ? -2.638 -3.908 6.870 1.00 92.56 80 SER A CA 1
ATOM 662 C C . SER A 1 80 ? -2.785 -3.832 8.395 1.00 92.56 80 SER A C 1
ATOM 664 O O . SER A 1 80 ? -3.645 -4.513 8.948 1.00 92.56 80 SER A O 1
ATOM 666 N N . ILE A 1 81 ? -2.031 -2.975 9.098 1.00 90.69 81 ILE A N 1
ATOM 667 C CA . ILE A 1 81 ? -2.208 -2.807 10.556 1.00 90.69 81 ILE A CA 1
ATOM 668 C C . ILE A 1 81 ? -3.609 -2.285 10.873 1.00 90.69 81 ILE A C 1
ATOM 670 O O . ILE A 1 81 ? -4.282 -2.821 11.753 1.00 90.69 81 ILE A O 1
ATOM 674 N N . ALA A 1 82 ? -4.047 -1.247 10.159 1.00 91.44 82 ALA A N 1
ATOM 675 C CA . ALA A 1 82 ? -5.369 -0.661 10.329 1.00 91.44 82 ALA A CA 1
ATOM 676 C C . ALA A 1 82 ? -6.473 -1.704 10.118 1.00 91.44 82 ALA A C 1
ATOM 678 O O . ALA A 1 82 ? -7.418 -1.762 10.899 1.00 91.44 82 ALA A O 1
ATOM 679 N N . SER A 1 83 ? -6.338 -2.557 9.102 1.00 91.75 83 SER A N 1
ATOM 680 C CA . SER A 1 83 ? -7.294 -3.622 8.789 1.00 91.75 83 SER A CA 1
ATOM 681 C C . SER A 1 83 ? -7.449 -4.612 9.951 1.00 91.75 83 SER A C 1
ATOM 683 O O . SER A 1 83 ? -8.566 -4.927 10.358 1.00 91.75 83 SER A O 1
ATOM 685 N N . VAL A 1 84 ? -6.336 -5.013 10.577 1.00 89.88 84 VAL A N 1
ATOM 686 C CA . VAL A 1 84 ? -6.335 -5.928 11.728 1.00 89.88 84 VAL A CA 1
ATOM 687 C C . VAL A 1 84 ? -6.960 -5.275 12.963 1.00 89.88 84 VAL A C 1
ATOM 689 O O . VAL A 1 84 ? -7.773 -5.897 13.640 1.00 89.88 84 VAL A O 1
ATOM 692 N N . THR A 1 85 ? -6.621 -4.018 13.265 1.00 87.88 85 THR A N 1
ATOM 693 C CA . THR A 1 85 ? -7.135 -3.330 14.465 1.00 87.88 85 THR A CA 1
ATOM 694 C C . THR A 1 85 ? -8.599 -2.920 14.347 1.00 87.88 85 THR A C 1
ATOM 696 O O . THR A 1 85 ? -9.286 -2.804 15.360 1.00 87.88 85 THR A O 1
ATOM 699 N N . THR A 1 86 ? -9.091 -2.716 13.125 1.00 89.25 86 THR A N 1
ATOM 700 C CA . THR A 1 86 ? -10.484 -2.328 12.858 1.00 89.25 86 THR A CA 1
ATOM 701 C C . THR A 1 86 ? -11.383 -3.495 12.466 1.00 89.25 86 THR A C 1
ATOM 703 O O . THR A 1 86 ? -12.583 -3.279 12.309 1.00 89.25 86 THR A O 1
ATOM 706 N N . MET A 1 87 ? -10.832 -4.708 12.317 1.00 87.69 87 MET A N 1
ATOM 707 C CA . MET A 1 87 ? -11.544 -5.881 11.788 1.00 87.69 87 MET A CA 1
ATOM 708 C C . MET A 1 87 ? -12.263 -5.566 10.467 1.00 87.69 87 MET A C 1
ATOM 710 O O . MET A 1 87 ? -13.449 -5.841 10.291 1.00 87.69 87 MET A O 1
ATOM 714 N N . SER A 1 88 ? -11.549 -4.915 9.550 1.00 89.31 88 SER A N 1
ATOM 715 C CA . SER A 1 88 ? -12.055 -4.578 8.221 1.00 89.31 88 SER A CA 1
ATOM 716 C C . SER A 1 88 ? -11.068 -5.033 7.156 1.00 89.31 88 SER A C 1
ATOM 718 O O . SER A 1 88 ? -9.871 -5.051 7.410 1.00 89.31 88 SER A O 1
ATOM 720 N N . SER A 1 89 ? -11.547 -5.393 5.962 1.00 91.94 89 SER A N 1
ATOM 721 C CA . SER A 1 89 ? -10.650 -5.806 4.876 1.00 91.94 89 SER A CA 1
ATOM 722 C C . SER A 1 89 ? -9.723 -4.648 4.469 1.00 91.94 89 SER A C 1
ATOM 724 O O . SER A 1 89 ? -10.210 -3.526 4.296 1.00 91.94 89 SER A O 1
ATOM 726 N N . PRO A 1 90 ? -8.423 -4.901 4.221 1.00 93.75 90 PRO A N 1
ATOM 727 C CA . PRO A 1 90 ? -7.511 -3.878 3.735 1.00 93.75 90 PRO A CA 1
ATOM 728 C C . PRO A 1 90 ? -7.909 -3.431 2.327 1.00 93.75 90 PRO A C 1
ATOM 730 O O . PRO A 1 90 ? -8.397 -4.227 1.516 1.00 93.75 90 PRO A O 1
ATOM 733 N N . ASN A 1 91 ? -7.643 -2.165 2.012 1.00 95.06 91 ASN A N 1
ATOM 734 C CA . ASN A 1 91 ? -7.878 -1.581 0.693 1.00 95.06 91 ASN A CA 1
ATOM 735 C C . ASN A 1 91 ? -7.061 -2.282 -0.402 1.00 95.06 91 ASN A C 1
ATOM 737 O O . ASN A 1 91 ? -7.504 -2.371 -1.547 1.00 95.06 91 ASN A O 1
ATOM 741 N N . PHE A 1 92 ? -5.869 -2.778 -0.060 1.00 95.50 92 PHE A N 1
ATOM 742 C CA . PHE A 1 92 ? -4.933 -3.372 -1.017 1.00 95.50 92 PHE A CA 1
ATOM 743 C C . PHE A 1 92 ? -4.894 -4.896 -1.005 1.00 95.50 92 PHE A C 1
ATOM 745 O O . PHE A 1 92 ? -3.968 -5.472 -1.568 1.00 95.50 92 PHE A O 1
ATOM 752 N N . VAL A 1 93 ? -5.882 -5.572 -0.417 1.00 94.50 93 VAL A N 1
ATOM 753 C CA . VAL A 1 93 ? -5.827 -7.031 -0.236 1.00 94.50 93 VAL A CA 1
ATOM 754 C C . VAL A 1 93 ? -5.570 -7.810 -1.530 1.00 94.50 93 VAL A C 1
ATOM 756 O O . VAL A 1 93 ? -4.724 -8.695 -1.551 1.00 94.50 93 VAL A O 1
ATOM 759 N N . HIS A 1 94 ? -6.203 -7.427 -2.641 1.00 93.38 94 HIS A N 1
ATOM 760 C CA . HIS A 1 94 ? -5.988 -8.074 -3.939 1.00 93.38 94 HIS A CA 1
ATOM 761 C C . HIS A 1 94 ? -4.594 -7.808 -4.516 1.00 93.38 94 HIS A C 1
ATOM 763 O O . HIS A 1 94 ? -4.027 -8.664 -5.190 1.00 93.38 94 HIS A O 1
ATOM 769 N N . VAL A 1 95 ? -4.038 -6.624 -4.257 1.00 94.62 95 VAL A N 1
ATOM 770 C CA . VAL A 1 95 ? -2.688 -6.264 -4.704 1.00 94.62 95 VAL A CA 1
ATOM 771 C C . VAL A 1 95 ? -1.655 -7.015 -3.869 1.00 94.62 95 VAL A C 1
ATOM 773 O O . VAL A 1 95 ? -0.740 -7.614 -4.420 1.00 94.62 95 VAL A O 1
ATOM 776 N N . ILE A 1 96 ? -1.837 -7.046 -2.549 1.00 93.88 96 ILE A N 1
ATOM 777 C CA . ILE A 1 96 ? -0.991 -7.788 -1.610 1.00 93.88 96 ILE A CA 1
ATOM 778 C C . ILE A 1 96 ? -1.029 -9.288 -1.917 1.00 93.88 96 ILE A C 1
ATOM 780 O O . ILE A 1 96 ? 0.018 -9.927 -1.931 1.00 93.88 96 ILE A O 1
ATOM 784 N N . ASP A 1 97 ? -2.200 -9.849 -2.217 1.00 92.69 97 ASP A N 1
ATOM 785 C CA . ASP A 1 97 ? -2.325 -11.246 -2.636 1.00 92.69 97 ASP A CA 1
ATOM 786 C C . ASP A 1 97 ? -1.605 -11.512 -3.965 1.00 92.69 97 ASP A C 1
ATOM 788 O O . ASP A 1 97 ? -0.828 -12.455 -4.080 1.00 92.69 97 ASP A O 1
ATOM 792 N N . ASN A 1 98 ? -1.763 -10.633 -4.956 1.00 90.88 98 ASN A N 1
ATOM 793 C CA . ASN A 1 98 ? -1.062 -10.780 -6.228 1.00 90.88 98 ASN A CA 1
ATOM 794 C C . ASN A 1 98 ? 0.471 -10.727 -6.084 1.00 90.88 98 ASN A C 1
ATOM 796 O O . ASN A 1 98 ? 1.165 -11.457 -6.787 1.00 90.88 98 ASN A O 1
ATOM 800 N N . LEU A 1 99 ? 0.987 -9.880 -5.189 1.00 90.25 99 LEU A N 1
ATOM 801 C CA . LEU A 1 99 ? 2.426 -9.665 -5.016 1.00 90.25 99 LEU A CA 1
ATOM 802 C C . LEU A 1 99 ? 3.086 -10.675 -4.069 1.00 90.25 99 LEU A C 1
ATOM 804 O O . LEU A 1 99 ? 4.222 -11.086 -4.306 1.00 90.25 99 LEU A O 1
ATOM 808 N N . TYR A 1 100 ? 2.410 -11.048 -2.982 1.00 91.06 100 TYR A N 1
ATOM 809 C CA . TYR A 1 100 ? 3.046 -11.689 -1.826 1.00 91.06 100 TYR A CA 1
ATOM 810 C C . TYR A 1 100 ? 2.418 -13.028 -1.421 1.00 91.06 100 TYR A C 1
ATOM 812 O O . TYR A 1 100 ? 2.819 -13.586 -0.400 1.00 91.06 100 TYR A O 1
ATOM 820 N N . ASN A 1 101 ? 1.461 -13.564 -2.189 1.00 90.19 101 ASN A N 1
ATOM 821 C CA . ASN A 1 101 ? 0.875 -14.875 -1.908 1.00 90.19 101 ASN A CA 1
ATOM 822 C C . ASN A 1 101 ? 1.919 -16.000 -2.076 1.00 90.19 101 ASN A C 1
ATOM 824 O O . ASN A 1 101 ? 2.370 -16.245 -3.200 1.00 90.19 101 ASN A O 1
ATOM 828 N N . PRO A 1 102 ? 2.254 -16.742 -1.001 1.00 84.81 102 PRO A N 1
ATOM 829 C CA . PRO A 1 102 ? 3.262 -17.802 -1.051 1.00 84.81 102 PRO A CA 1
ATOM 830 C C . PRO A 1 102 ? 2.904 -18.962 -1.990 1.00 84.81 102 PRO A C 1
ATOM 832 O O . PRO A 1 102 ? 3.791 -19.638 -2.502 1.00 84.81 102 PRO A O 1
ATOM 835 N N . VAL A 1 103 ? 1.613 -19.207 -2.237 1.00 82.88 103 VAL A N 1
ATOM 836 C CA . VAL A 1 103 ? 1.143 -20.277 -3.133 1.00 82.88 103 VAL A CA 1
ATOM 837 C C . VAL A 1 103 ? 1.471 -19.949 -4.588 1.00 82.88 103 VAL A C 1
ATOM 839 O O . VAL A 1 103 ? 1.835 -20.837 -5.355 1.00 82.88 103 VAL A O 1
ATOM 842 N N . ASN A 1 104 ? 1.402 -18.668 -4.956 1.00 72.38 104 ASN A N 1
ATOM 843 C CA . ASN A 1 104 ? 1.725 -18.197 -6.303 1.00 72.38 104 ASN A CA 1
ATOM 844 C C . ASN A 1 104 ? 3.242 -18.094 -6.542 1.00 72.38 104 ASN A C 1
ATOM 846 O O . ASN A 1 104 ? 3.671 -17.930 -7.681 1.00 72.38 104 ASN A O 1
ATOM 850 N N . GLN A 1 105 ? 4.057 -18.228 -5.491 1.00 66.31 105 GLN A N 1
ATOM 851 C CA . GLN A 1 105 ? 5.523 -18.220 -5.551 1.00 66.31 105 GLN A CA 1
ATOM 852 C C . GLN A 1 105 ? 6.116 -19.620 -5.825 1.00 66.31 105 GLN A C 1
ATOM 854 O O . GLN A 1 105 ? 7.301 -19.870 -5.607 1.00 66.31 105 GLN A O 1
ATOM 859 N N . SER A 1 106 ? 5.308 -20.561 -6.325 1.00 47.09 106 SER A N 1
ATOM 860 C CA . SER A 1 106 ? 5.736 -21.925 -6.624 1.00 47.09 106 SER A CA 1
ATOM 861 C C . SER A 1 106 ? 6.638 -21.999 -7.866 1.00 47.09 106 SER A C 1
ATOM 863 O O . SER A 1 106 ? 6.156 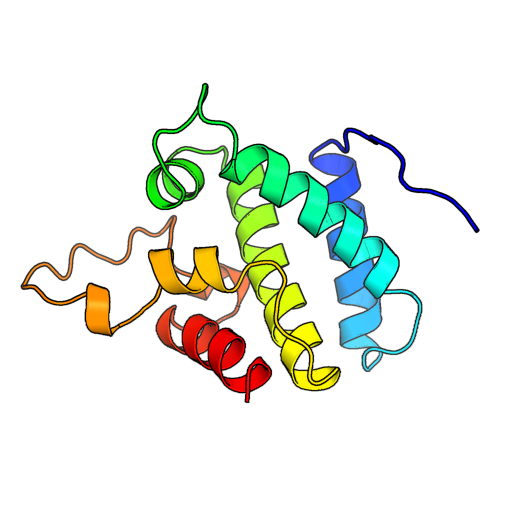-22.182 -8.985 1.00 47.09 106 SER A O 1
ATOM 865 N N . GLY A 1 107 ? 7.956 -21.945 -7.674 1.00 44.56 107 GLY A N 1
ATOM 866 C CA . GLY A 1 107 ? 8.890 -22.543 -8.628 1.00 44.56 107 GLY A CA 1
ATOM 867 C C . GLY A 1 107 ? 10.302 -21.987 -8.582 1.00 44.56 107 GLY A C 1
ATOM 868 O O . GLY A 1 107 ? 10.496 -20.924 -9.143 1.00 44.56 107 GLY A O 1
ATOM 869 N N . VAL A 1 108 ? 11.237 -22.763 -7.998 1.00 39.59 108 VAL A N 1
ATOM 870 C CA . VAL A 1 108 ? 12.692 -22.986 -8.284 1.00 39.59 108 VAL A CA 1
ATOM 871 C C . VAL A 1 108 ? 13.599 -21.776 -8.586 1.00 39.59 108 VAL A C 1
ATOM 873 O O . VAL A 1 108 ? 14.817 -21.899 -8.656 1.00 39.59 108 VAL A O 1
ATOM 876 N N . TYR A 1 109 ? 13.042 -20.589 -8.672 1.00 40.75 109 TYR A N 1
ATOM 877 C CA . TYR A 1 109 ? 13.720 -19.330 -8.727 1.00 40.75 109 TYR A CA 1
ATOM 878 C C . TYR A 1 109 ? 13.350 -18.612 -7.438 1.00 40.75 109 TYR A C 1
ATOM 880 O O . TYR A 1 109 ? 12.458 -17.766 -7.410 1.00 40.75 109 TYR A O 1
ATOM 888 N N . ASP A 1 110 ? 14.116 -18.904 -6.390 1.00 44.22 110 ASP A N 1
ATOM 889 C CA . ASP A 1 110 ? 14.592 -17.849 -5.499 1.00 44.22 110 ASP A CA 1
ATOM 890 C C . ASP A 1 110 ? 15.377 -16.836 -6.367 1.00 44.22 110 ASP A C 1
ATOM 892 O O . ASP A 1 110 ? 16.595 -16.699 -6.263 1.00 44.22 110 ASP A O 1
ATOM 896 N N . VAL A 1 111 ? 14.697 -16.167 -7.315 1.00 44.75 111 VAL A N 1
ATOM 897 C CA . VAL A 1 111 ? 15.139 -14.861 -7.781 1.00 44.75 111 VAL A CA 1
ATOM 898 C C . VAL A 1 111 ? 15.075 -14.069 -6.500 1.00 44.75 111 VAL A C 1
ATOM 900 O O . VAL A 1 111 ? 13.974 -13.882 -5.983 1.00 44.75 111 VAL A O 1
ATOM 903 N N . GLU A 1 112 ? 16.246 -13.738 -5.956 1.00 48.47 112 GLU A N 1
ATOM 904 C CA . GLU A 1 112 ? 16.436 -12.745 -4.906 1.00 48.47 112 GLU A CA 1
ATOM 905 C C . GLU A 1 112 ? 15.211 -11.842 -4.869 1.00 48.47 112 GLU A C 1
ATOM 907 O O . GLU A 1 112 ? 14.965 -11.153 -5.866 1.00 48.47 112 GLU A O 1
ATOM 912 N N . GLU A 1 113 ? 14.391 -11.942 -3.807 1.00 56.88 113 GLU A N 1
ATOM 913 C CA . GLU A 1 113 ? 13.256 -11.042 -3.602 1.00 56.88 113 GLU A CA 1
ATOM 914 C C . GLU A 1 113 ? 13.760 -9.664 -3.986 1.00 56.88 113 GLU A C 1
ATOM 916 O O . GLU A 1 113 ? 14.654 -9.133 -3.317 1.00 56.88 113 GLU A O 1
ATOM 921 N N . SER A 1 114 ? 13.296 -9.147 -5.127 1.00 66.94 114 SER A N 1
ATOM 922 C CA . SER A 1 114 ? 13.925 -7.958 -5.670 1.00 66.94 114 SER A CA 1
ATOM 923 C C . SER A 1 114 ? 13.843 -6.909 -4.570 1.00 66.94 114 SER A C 1
ATOM 925 O O . SER A 1 114 ? 12.796 -6.751 -3.932 1.00 66.94 114 SER A O 1
ATOM 927 N N . ALA A 1 115 ? 14.953 -6.233 -4.272 1.00 74.94 115 ALA A N 1
ATOM 928 C CA . ALA A 1 115 ? 14.990 -5.293 -3.148 1.00 74.94 115 ALA A CA 1
ATOM 929 C C . ALA A 1 115 ? 13.830 -4.270 -3.224 1.00 74.94 115 ALA A C 1
ATOM 931 O O . ALA A 1 115 ? 13.323 -3.785 -2.209 1.00 74.94 115 ALA A O 1
ATOM 932 N N . SER A 1 116 ? 13.350 -4.012 -4.445 1.00 84.88 116 SER A N 1
ATOM 933 C CA . SER A 1 116 ? 12.133 -3.273 -4.761 1.00 84.88 116 SER A CA 1
ATOM 934 C C . SER A 1 116 ? 10.859 -3.858 -4.126 1.00 84.88 116 SER A C 1
ATOM 936 O O . SER A 1 116 ? 10.131 -3.112 -3.469 1.00 84.88 116 SER A O 1
ATOM 938 N N . LEU A 1 117 ? 10.580 -5.158 -4.262 1.00 87.31 117 LEU A N 1
ATOM 939 C CA . LEU A 1 117 ? 9.380 -5.807 -3.712 1.00 87.31 117 LEU A CA 1
ATOM 940 C C . LEU A 1 117 ? 9.501 -6.142 -2.222 1.00 87.31 117 LEU A C 1
ATOM 942 O O . LEU A 1 117 ? 8.491 -6.148 -1.529 1.00 87.31 117 LEU A O 1
ATOM 946 N N . SER A 1 118 ? 10.710 -6.380 -1.708 1.00 89.62 118 SER A N 1
ATOM 947 C CA . SER A 1 118 ? 10.887 -6.823 -0.319 1.00 89.62 118 SER A CA 1
ATOM 948 C C . SER A 1 118 ? 10.345 -5.814 0.695 1.00 89.62 118 SER A C 1
ATOM 950 O O . SER A 1 118 ? 10.765 -4.659 0.717 1.00 89.62 118 SER A O 1
ATOM 952 N N . MET A 1 119 ? 9.435 -6.224 1.572 1.00 90.62 119 MET A N 1
ATOM 953 C CA . MET A 1 119 ? 8.856 -5.364 2.607 1.00 90.62 119 MET A CA 1
ATOM 954 C C . MET A 1 119 ? 9.785 -5.172 3.814 1.00 90.62 119 MET A C 1
ATOM 956 O O . MET A 1 119 ? 9.539 -4.274 4.621 1.00 90.62 119 MET A O 1
ATOM 960 N N . LEU A 1 120 ? 10.901 -5.910 3.894 1.00 88.31 120 LEU A N 1
ATOM 961 C CA . LEU A 1 120 ? 11.880 -5.826 4.985 1.00 88.31 120 LEU A CA 1
ATOM 962 C C . LEU A 1 120 ? 12.369 -4.394 5.277 1.00 88.31 120 LEU A C 1
ATOM 964 O O . LEU A 1 120 ? 12.343 -4.008 6.443 1.00 88.31 120 LEU A O 1
ATOM 968 N N . PRO A 1 121 ? 12.750 -3.556 4.291 1.00 86.62 121 PRO A N 1
ATOM 969 C CA . PRO A 1 121 ? 13.253 -2.210 4.576 1.00 86.62 121 PRO A CA 1
ATOM 970 C C . PRO A 1 121 ? 12.194 -1.240 5.115 1.00 86.62 121 PRO A C 1
ATOM 972 O O . PRO A 1 121 ? 12.545 -0.231 5.715 1.00 86.62 121 PRO A O 1
ATOM 975 N N . VAL A 1 122 ? 10.908 -1.511 4.867 1.00 86.12 122 VAL A N 1
ATOM 976 C CA . VAL A 1 122 ? 9.799 -0.623 5.259 1.00 86.12 122 VAL A CA 1
ATOM 977 C C . VAL A 1 122 ? 9.125 -1.115 6.537 1.00 86.12 122 VAL A C 1
ATOM 979 O O . VAL A 1 122 ? 8.824 -0.322 7.422 1.00 86.12 122 VAL A O 1
ATOM 982 N N . MET A 1 123 ? 8.888 -2.422 6.634 1.00 80.44 123 MET A N 1
ATOM 983 C CA . MET A 1 123 ? 8.129 -3.049 7.717 1.00 80.44 123 MET A CA 1
ATOM 984 C C . MET A 1 123 ? 9.002 -3.776 8.736 1.00 80.44 123 MET A C 1
ATOM 986 O O . MET A 1 123 ? 8.534 -4.081 9.828 1.00 80.44 123 MET A O 1
ATOM 990 N N . GLY A 1 124 ? 10.247 -4.103 8.386 1.00 85.19 124 GLY A N 1
ATOM 991 C CA . GLY A 1 124 ? 11.090 -4.978 9.199 1.00 85.19 124 GLY A CA 1
ATOM 992 C C . GLY A 1 124 ? 10.660 -6.448 9.170 1.00 85.19 124 GLY A C 1
ATOM 993 O O . GLY A 1 124 ? 11.101 -7.216 10.020 1.00 85.19 124 GLY A O 1
ATOM 994 N N . CYS A 1 125 ? 9.810 -6.858 8.220 1.00 85.19 125 CYS A N 1
ATOM 995 C CA . CYS A 1 125 ? 9.371 -8.247 8.081 1.00 85.19 125 CYS A CA 1
ATOM 996 C C . CYS A 1 125 ? 9.324 -8.722 6.622 1.00 85.19 125 CYS A C 1
ATOM 998 O O . CYS A 1 125 ? 9.299 -7.928 5.683 1.00 85.19 125 CYS A O 1
ATOM 1000 N N . GLU A 1 126 ? 9.279 -10.042 6.455 1.00 88.88 126 GLU A N 1
ATOM 1001 C CA . GLU A 1 126 ? 9.182 -10.718 5.160 1.00 88.88 126 GLU A CA 1
ATOM 1002 C C . GLU A 1 126 ? 7.815 -10.504 4.486 1.00 88.88 126 GLU A C 1
ATOM 1004 O O . GLU A 1 126 ? 6.793 -10.317 5.154 1.00 88.88 126 GLU A O 1
ATOM 1009 N N . ASN A 1 127 ? 7.776 -10.622 3.157 1.00 91.06 127 ASN A N 1
ATOM 1010 C CA . ASN A 1 127 ? 6.573 -10.416 2.343 1.00 91.06 127 ASN A CA 1
ATOM 1011 C C . ASN A 1 127 ? 5.389 -11.299 2.768 1.00 91.06 127 ASN A C 1
ATOM 1013 O O . ASN A 1 127 ? 4.258 -10.820 2.871 1.00 91.06 127 ASN A O 1
ATOM 1017 N N . ARG A 1 128 ? 5.652 -12.568 3.108 1.00 90.19 128 ARG A N 1
ATOM 1018 C CA . ARG A 1 128 ? 4.619 -13.506 3.583 1.00 90.19 128 ARG A CA 1
ATOM 1019 C C . ARG A 1 128 ? 3.920 -13.046 4.865 1.00 90.19 128 ARG A C 1
ATOM 1021 O O . ARG A 1 128 ? 2.763 -13.392 5.077 1.00 90.19 128 ARG A O 1
ATOM 1028 N N . VAL A 1 129 ? 4.603 -12.276 5.718 1.00 89.94 129 VAL A N 1
ATOM 1029 C CA . VAL A 1 129 ? 4.023 -11.747 6.964 1.00 89.94 129 VAL A CA 1
ATOM 1030 C C . VAL A 1 129 ? 3.020 -10.645 6.638 1.00 89.94 129 VAL A C 1
ATOM 1032 O O . VAL A 1 129 ? 1.926 -10.623 7.196 1.00 89.94 129 VAL A O 1
ATOM 1035 N N . VAL A 1 130 ? 3.353 -9.777 5.678 1.00 90.31 130 VAL A N 1
ATOM 1036 C CA . VAL A 1 130 ? 2.437 -8.743 5.168 1.00 90.31 130 VAL A CA 1
ATOM 1037 C C . VAL A 1 130 ? 1.201 -9.382 4.554 1.00 90.31 130 VAL A C 1
ATOM 1039 O O . VAL A 1 130 ? 0.078 -8.992 4.868 1.00 90.31 130 VAL A O 1
ATOM 1042 N N . TRP A 1 131 ? 1.411 -10.403 3.718 1.00 93.06 131 TRP A N 1
ATOM 1043 C CA . TRP A 1 131 ? 0.327 -11.178 3.131 1.00 93.06 131 TRP A CA 1
ATOM 1044 C C . TRP A 1 131 ? -0.571 -11.786 4.210 1.00 93.06 131 TRP A C 1
ATOM 1046 O O . TRP A 1 131 ? -1.782 -11.590 4.171 1.00 93.06 131 TRP A O 1
ATOM 1056 N N . ALA A 1 132 ? 0.011 -12.436 5.220 1.00 91.31 132 ALA A N 1
ATOM 1057 C CA . ALA A 1 132 ? -0.746 -13.026 6.316 1.00 91.31 132 ALA A CA 1
ATOM 1058 C C . ALA A 1 132 ? -1.591 -11.988 7.074 1.00 91.31 132 ALA A C 1
ATOM 1060 O O . ALA A 1 132 ? -2.757 -12.259 7.349 1.00 91.31 132 ALA A O 1
ATOM 1061 N N . PHE A 1 133 ? -1.063 -10.791 7.364 1.00 90.75 133 PHE A N 1
ATOM 1062 C CA . PHE A 1 133 ? -1.861 -9.730 7.991 1.00 90.75 133 PHE A CA 1
ATOM 1063 C C . PHE A 1 133 ? -3.052 -9.310 7.138 1.00 90.75 133 PHE A C 1
ATOM 1065 O O . PHE A 1 133 ? -4.153 -9.179 7.670 1.00 90.75 133 PHE A O 1
ATOM 1072 N N . ALA A 1 134 ? -2.847 -9.145 5.831 1.00 91.94 134 ALA A N 1
ATOM 1073 C CA . ALA A 1 134 ? -3.921 -8.777 4.919 1.00 91.94 134 ALA A CA 1
ATOM 1074 C C . ALA A 1 134 ? -5.005 -9.860 4.799 1.00 91.94 134 ALA A C 1
ATOM 1076 O O . ALA A 1 134 ? -6.163 -9.525 4.576 1.00 91.94 134 ALA A O 1
ATOM 1077 N N . GLN A 1 135 ? -4.647 -11.141 4.946 1.00 91.19 135 GLN A N 1
ATOM 1078 C CA . GLN A 1 135 ? -5.609 -12.248 4.944 1.00 91.19 135 GLN A CA 1
ATOM 1079 C C . GLN A 1 135 ? -6.364 -12.361 6.275 1.00 91.19 135 GLN A C 1
ATOM 1081 O O . GLN A 1 135 ? -7.571 -12.579 6.279 1.00 91.19 135 GLN A O 1
ATOM 1086 N N . ILE A 1 136 ? -5.676 -12.200 7.413 1.00 87.50 136 ILE A N 1
ATOM 1087 C CA . ILE A 1 136 ? -6.286 -12.330 8.748 1.00 87.50 136 ILE A CA 1
ATOM 1088 C C . ILE A 1 136 ? -7.395 -11.299 8.957 1.00 87.50 136 ILE A C 1
ATOM 1090 O O . ILE A 1 136 ? -8.411 -11.622 9.559 1.00 87.50 136 ILE A O 1
ATOM 1094 N N . SER A 1 137 ? -7.238 -10.078 8.450 1.00 81.50 137 SER A N 1
ATOM 1095 C CA . SER A 1 137 ? -8.263 -9.036 8.569 1.00 81.50 137 SER A CA 1
ATOM 1096 C C . SER A 1 137 ? -9.503 -9.254 7.691 1.00 81.50 137 SER A C 1
ATOM 1098 O O . SER A 1 137 ? -10.451 -8.475 7.782 1.00 81.50 137 SER A O 1
ATOM 1100 N N . GLN A 1 138 ? -9.525 -10.304 6.860 1.00 78.12 138 GLN A N 1
ATOM 1101 C CA . GLN A 1 138 ? -10.717 -10.743 6.124 1.00 78.12 138 GLN A CA 1
ATOM 1102 C C . GLN A 1 138 ? -11.534 -11.828 6.843 1.00 78.12 138 GLN A C 1
ATOM 1104 O O . GLN A 1 138 ? -12.609 -12.178 6.349 1.00 78.12 138 GLN A O 1
ATOM 1109 N N . LEU A 1 139 ? -11.022 -12.385 7.948 1.00 71.06 139 LEU A N 1
ATOM 1110 C CA . LEU A 1 139 ? -11.673 -13.433 8.746 1.00 71.06 139 LEU A CA 1
ATOM 1111 C C . LEU A 1 139 ? -12.676 -12.844 9.743 1.00 71.06 139 LEU A C 1
ATOM 1113 O O . LEU A 1 139 ? -13.737 -13.484 9.922 1.00 71.06 139 LEU A O 1
#

Sequence (139 aa):
MFSFGKQRFNDDATLAALTVISTFLFDGGQGDWQRWLQVAVIYSNNILNDRNRFRDYCDAVMNCSDKERFIIKTTFWFDSIASVTTMSSPNFVHVIDNLYNPVNQSGVYDVEESASLSMLPVMGCENRVVWAFAQISQL